Protein AF-A0A7S0ETQ2-F1 (afdb_monomer)

InterPro domains:
  IPR036590 SOS response associated peptidase-like [G3DSA:3.90.1680.10] (33-158)
  IPR036590 SOS response associated peptidase-like [SSF143081] (53-152)

Sequence (162 aa):
MCGRAAINHAAPNIVHACRTSGVTLPPSTPPPSEYATGKTCKHAKDKDGKLGGTTFPVLHSSGGELTVETMEWGMRQLSTHNIWCDDDKWVETKTWRACVGSGRRCAVCVNAFAEGITCRQPSDGLFFLAALYLNGAFVILTTDSTRVPLLAERAASQAEHG

Organism: NCBI:txid33657

pLDDT: mean 83.7, std 15.77, range [34.56, 98.06]

Secondary structure (DSSP, 8-state):
---EEE--S-HHHHHHHHHHTT----TTPPP-----B-SSTT--B-TT--B---EEEEEEEETTEEEEEEEEESBGGGTBSEEE-TTSGGGGSHHHHHHHHTT-EEEEEESEEEESEEE--TT---EEEEEEEETTEEEEEE--GGG-GGGSS----GGGG-

Foldseek 3Di:
DFPFFAAADWQQCVVVLCVVVPDDADPPAHREDTFFHDLDRQLTAGPVSDDDGQWFWKWADDPNGIHTYIAGQDDVVVRARADEPPVVCSCVPPVVVVQVVVRQKIWTKGLWTDDPFIFGDPVSGIDTFIWGDDDRHIHGYDYDPVVDPSNVDDSPPPVVPD

Solvent-accessible surface area (backbone atoms only — not comparable to full-atom values): 9211 Å² total; per-residue (Å²): 116,82,77,37,58,18,26,66,63,50,35,87,47,40,62,60,51,42,42,77,62,72,42,83,58,57,93,80,58,63,59,36,61,85,56,25,32,18,95,40,66,88,60,22,24,29,97,86,65,46,78,57,57,55,38,41,51,28,38,33,72,56,98,88,38,52,44,50,41,56,27,33,66,27,38,76,97,70,77,39,53,62,42,66,54,83,78,56,57,51,61,69,38,68,68,51,36,48,29,59,75,69,62,31,51,32,32,38,52,27,34,32,36,32,56,105,46,59,46,46,52,95,84,62,43,71,45,71,45,52,28,40,46,58,96,66,18,29,31,37,60,37,62,65,68,91,79,41,77,80,62,76,60,60,71,68,60,78,77,82,79,112

Radius of gyration: 15.66 Å; Cα contacts (8 Å, |Δi|>4): 324; chains: 1; bounding box: 38×39×37 Å

Mean predicted aligned error: 6.77 Å

Structure (mmCIF, N/CA/C/O backbone):
data_AF-A0A7S0ETQ2-F1
#
_entry.id   AF-A0A7S0ETQ2-F1
#
loop_
_atom_site.group_PDB
_atom_site.id
_atom_site.type_symbol
_atom_site.label_atom_id
_atom_site.label_alt_id
_atom_site.label_comp_id
_atom_site.label_asym_id
_atom_site.label_entity_id
_atom_site.label_seq_id
_atom_site.pdbx_PDB_ins_code
_atom_site.Cartn_x
_atom_site.Cartn_y
_atom_site.Cartn_z
_atom_site.occupancy
_atom_site.B_iso_or_equiv
_atom_site.auth_seq_id
_atom_site.auth_comp_id
_atom_site.auth_asym_id
_atom_site.auth_atom_id
_atom_site.pdbx_PDB_model_num
ATOM 1 N N . MET A 1 1 ? 3.868 -14.638 1.054 1.00 58.12 1 MET A N 1
ATOM 2 C CA . MET A 1 1 ? 4.378 -13.550 1.918 1.00 58.12 1 MET A CA 1
ATOM 3 C C . MET A 1 1 ? 5.290 -12.542 1.188 1.00 58.12 1 MET A C 1
ATOM 5 O O . MET A 1 1 ? 6.490 -12.735 1.051 1.00 58.12 1 MET A O 1
ATOM 9 N N . CYS A 1 2 ? 4.763 -11.368 0.826 1.00 68.19 2 CYS A N 1
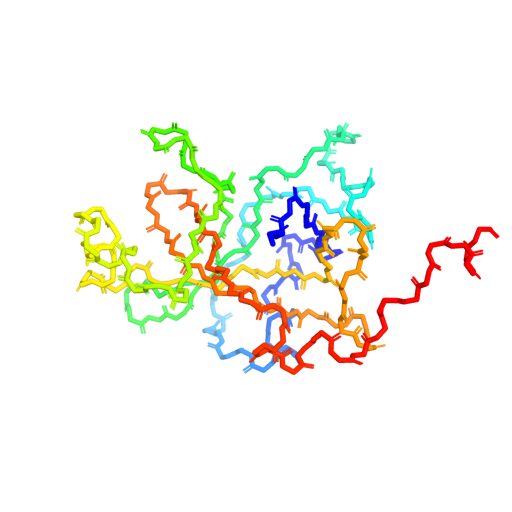ATOM 10 C CA . CYS A 1 2 ? 5.577 -10.242 0.343 1.00 68.19 2 CYS A CA 1
ATOM 11 C C . CYS A 1 2 ? 6.478 -9.681 1.465 1.00 68.19 2 CYS A C 1
ATOM 13 O O . CYS A 1 2 ? 5.963 -9.030 2.370 1.00 68.19 2 CYS A O 1
ATOM 15 N N . GLY A 1 3 ? 7.798 -9.902 1.394 1.00 77.94 3 GLY A N 1
ATOM 16 C CA . GLY A 1 3 ? 8.772 -9.423 2.396 1.00 77.94 3 GLY A CA 1
ATOM 17 C C . GLY A 1 3 ? 9.601 -8.209 1.963 1.00 77.94 3 GLY A C 1
ATOM 18 O O . GLY A 1 3 ? 10.303 -7.611 2.774 1.00 77.94 3 GLY A O 1
ATOM 19 N N . ARG A 1 4 ? 9.542 -7.830 0.680 1.00 84.25 4 ARG A N 1
ATOM 20 C CA . ARG A 1 4 ? 10.128 -6.588 0.152 1.00 84.25 4 ARG A CA 1
ATOM 21 C C . ARG A 1 4 ? 9.220 -6.000 -0.920 1.00 84.25 4 ARG A C 1
ATOM 23 O O . ARG A 1 4 ? 8.620 -6.756 -1.673 1.00 84.25 4 ARG A O 1
ATOM 30 N N . ALA A 1 5 ? 9.199 -4.680 -1.049 1.00 87.56 5 ALA A N 1
ATOM 31 C CA . ALA A 1 5 ? 8.446 -3.967 -2.075 1.00 87.56 5 ALA A CA 1
ATOM 32 C C . ALA A 1 5 ? 9.291 -2.846 -2.693 1.00 87.56 5 ALA A C 1
ATOM 34 O O . ALA A 1 5 ? 10.325 -2.462 -2.144 1.00 87.56 5 ALA A O 1
ATOM 35 N N . ALA A 1 6 ? 8.895 -2.371 -3.871 1.00 88.56 6 ALA A N 1
ATOM 36 C CA . ALA A 1 6 ? 9.526 -1.245 -4.545 1.00 88.56 6 ALA A CA 1
ATOM 37 C C . ALA A 1 6 ? 8.483 -0.356 -5.224 1.00 88.56 6 ALA A C 1
ATOM 39 O O . ALA A 1 6 ? 7.496 -0.839 -5.782 1.00 88.56 6 ALA A O 1
ATOM 40 N N . ILE A 1 7 ? 8.759 0.943 -5.209 1.00 91.50 7 ILE A N 1
ATOM 41 C CA . ILE A 1 7 ? 8.015 1.997 -5.889 1.00 91.50 7 ILE A CA 1
ATOM 42 C C . ILE A 1 7 ? 9.037 2.868 -6.626 1.00 91.50 7 ILE A C 1
ATOM 44 O O . ILE A 1 7 ? 10.054 3.256 -6.051 1.00 91.50 7 ILE A O 1
ATOM 48 N N . ASN A 1 8 ? 8.819 3.140 -7.910 1.00 91.00 8 ASN A N 1
ATOM 49 C CA . ASN A 1 8 ? 9.732 3.943 -8.733 1.00 91.00 8 ASN A CA 1
ATOM 50 C C . ASN A 1 8 ? 9.212 5.369 -8.994 1.00 91.00 8 ASN A C 1
ATOM 52 O O . ASN A 1 8 ? 9.938 6.196 -9.544 1.00 91.00 8 ASN A O 1
ATOM 56 N N . HIS A 1 9 ? 7.981 5.665 -8.576 1.00 93.38 9 HIS A N 1
ATOM 57 C CA . HIS A 1 9 ? 7.396 6.996 -8.636 1.00 93.38 9 HIS A CA 1
ATOM 58 C C . HIS A 1 9 ? 7.782 7.787 -7.389 1.00 93.38 9 HIS A C 1
ATOM 60 O O . HIS A 1 9 ? 7.556 7.335 -6.273 1.00 93.38 9 HIS A O 1
ATOM 66 N N . ALA A 1 10 ? 8.352 8.975 -7.576 1.00 93.19 10 ALA A N 1
ATOM 67 C CA . ALA A 1 10 ? 8.611 9.904 -6.482 1.00 93.19 10 ALA A CA 1
ATOM 68 C C . ALA A 1 10 ? 7.312 10.541 -5.965 1.00 93.19 10 ALA A C 1
ATOM 70 O O . ALA A 1 10 ? 6.328 10.649 -6.703 1.00 93.19 10 ALA A O 1
ATOM 71 N N . ALA A 1 11 ? 7.338 11.033 -4.723 1.00 94.94 11 ALA A N 1
ATOM 72 C CA . ALA A 1 11 ? 6.189 11.662 -4.070 1.00 94.94 11 ALA A CA 1
ATOM 73 C C . ALA A 1 11 ? 5.490 12.756 -4.913 1.00 94.94 11 ALA A C 1
ATOM 75 O O . ALA A 1 11 ? 4.264 12.711 -5.001 1.00 94.94 11 ALA A O 1
ATOM 76 N N . PRO A 1 12 ? 6.192 13.654 -5.638 1.00 96.12 12 PRO A N 1
ATOM 77 C CA . PRO A 1 12 ? 5.529 14.640 -6.501 1.00 96.12 12 PRO A CA 1
ATOM 78 C C . PRO A 1 12 ? 4.729 14.034 -7.668 1.00 96.12 12 PRO A C 1
ATOM 80 O O . PRO A 1 12 ? 3.795 14.655 -8.167 1.00 96.12 12 PRO A O 1
ATOM 83 N N . ASN A 1 13 ? 5.076 12.818 -8.100 1.00 96.12 13 ASN A N 1
ATOM 84 C CA . ASN A 1 13 ? 4.530 12.187 -9.304 1.00 96.12 13 ASN A CA 1
ATOM 85 C C . ASN A 1 13 ? 3.480 11.107 -9.003 1.00 96.12 13 ASN A C 1
ATOM 87 O O . ASN A 1 13 ? 2.791 10.650 -9.917 1.00 96.12 13 ASN A O 1
ATOM 91 N N . ILE A 1 14 ? 3.345 10.677 -7.744 1.00 97.06 14 ILE A N 1
ATOM 92 C CA . ILE A 1 14 ? 2.514 9.516 -7.399 1.00 97.06 14 ILE A CA 1
ATOM 93 C C . ILE A 1 14 ? 1.022 9.757 -7.624 1.00 97.06 14 ILE A C 1
ATOM 95 O O . ILE A 1 14 ? 0.332 8.862 -8.095 1.00 97.06 14 ILE A O 1
ATOM 99 N N . VAL A 1 15 ? 0.522 10.970 -7.371 1.00 97.38 15 VAL A N 1
ATOM 100 C CA . VAL A 1 15 ? -0.893 11.311 -7.603 1.00 97.38 15 VAL A CA 1
ATOM 101 C C . VAL A 1 15 ? -1.240 11.167 -9.086 1.00 97.38 15 VAL A C 1
ATOM 103 O O . VAL A 1 15 ? -2.269 10.589 -9.434 1.00 97.38 15 VAL A O 1
ATOM 106 N N . HIS A 1 16 ? -0.355 11.637 -9.971 1.00 96.56 16 HIS A N 1
ATOM 107 C CA . HIS A 1 16 ? -0.513 11.452 -11.411 1.00 96.56 16 HIS A CA 1
ATOM 108 C C . HIS A 1 16 ? -0.447 9.966 -11.795 1.00 96.56 16 HIS A C 1
ATOM 110 O O . HIS A 1 16 ? -1.318 9.490 -12.518 1.00 96.56 16 HIS A O 1
ATOM 116 N N . ALA A 1 17 ? 0.519 9.215 -11.258 1.00 95.94 17 ALA A N 1
ATOM 117 C CA . ALA A 1 17 ? 0.655 7.782 -11.523 1.00 95.94 17 ALA A CA 1
ATOM 118 C C . ALA A 1 17 ? -0.583 6.972 -11.087 1.00 95.94 17 ALA A C 1
ATOM 120 O O . ALA A 1 17 ? -1.047 6.113 -11.839 1.00 95.94 17 ALA A O 1
ATOM 121 N N . CYS A 1 18 ? -1.167 7.281 -9.924 1.00 96.69 18 CYS A N 1
ATOM 122 C CA . CYS A 1 18 ? -2.417 6.675 -9.459 1.00 96.69 18 CYS A CA 1
ATOM 123 C C . CYS A 1 18 ? -3.565 6.927 -10.448 1.00 96.69 18 CYS A C 1
ATOM 125 O O . CYS A 1 18 ? -4.272 5.987 -10.809 1.00 96.69 18 CYS A O 1
ATOM 127 N N . ARG A 1 19 ? -3.720 8.166 -10.939 1.00 96.12 19 ARG A N 1
ATOM 128 C CA . ARG A 1 19 ? -4.753 8.513 -11.933 1.00 96.12 19 ARG A CA 1
ATOM 129 C C . ARG A 1 19 ? -4.566 7.751 -13.244 1.00 96.12 19 AR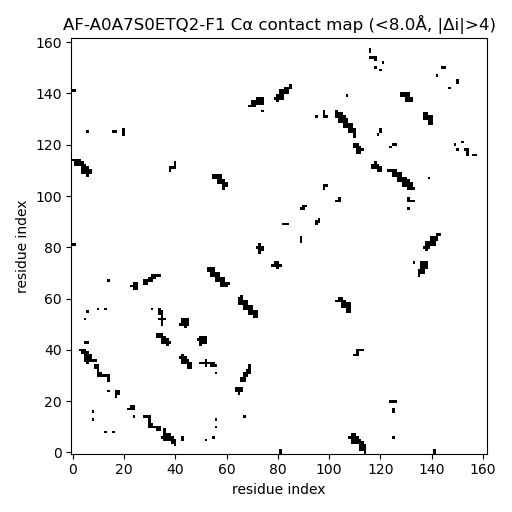G A C 1
ATOM 131 O O . ARG A 1 19 ? -5.521 7.168 -13.747 1.00 96.12 19 ARG A O 1
ATOM 138 N N . THR A 1 20 ? -3.337 7.686 -13.754 1.00 94.31 20 THR A N 1
ATOM 139 C CA . THR A 1 20 ? -2.998 6.917 -14.967 1.00 94.31 20 THR A CA 1
ATOM 140 C C . THR A 1 20 ? -3.242 5.414 -14.792 1.00 94.31 20 THR A C 1
ATOM 142 O O . THR A 1 20 ? -3.537 4.721 -15.759 1.00 94.31 20 THR A O 1
ATOM 145 N N . SER A 1 21 ? -3.195 4.921 -13.554 1.00 91.00 21 SER A N 1
ATOM 146 C CA . SER A 1 21 ? -3.482 3.523 -13.198 1.00 91.00 21 SER A CA 1
ATOM 147 C C . SER A 1 21 ? -4.964 3.264 -12.893 1.00 91.00 21 SER A C 1
ATOM 149 O O . SER A 1 21 ? -5.311 2.208 -12.369 1.00 91.00 21 SER A O 1
ATOM 151 N N . GLY A 1 22 ? -5.845 4.226 -13.199 1.00 93.56 22 GLY A N 1
ATOM 152 C CA . GLY A 1 22 ? -7.298 4.089 -13.082 1.00 93.56 22 GLY A CA 1
ATOM 153 C C . GLY A 1 22 ? -7.902 4.544 -11.750 1.00 93.56 22 GLY A C 1
ATOM 154 O O . GLY A 1 22 ? -9.088 4.318 -11.522 1.00 93.56 22 GLY A O 1
ATOM 155 N N . VAL A 1 23 ? -7.135 5.190 -10.864 1.00 95.81 23 VAL A N 1
ATOM 156 C CA . VAL A 1 23 ? -7.646 5.672 -9.569 1.00 95.81 23 VAL A CA 1
ATOM 157 C C . VAL A 1 23 ? -8.235 7.077 -9.697 1.00 95.81 23 VAL A C 1
ATOM 159 O O . VAL A 1 23 ? -7.554 8.026 -10.089 1.00 95.81 23 VAL A O 1
ATOM 162 N N . THR A 1 24 ? -9.490 7.248 -9.285 1.00 95.25 24 THR A N 1
ATOM 163 C CA . THR A 1 24 ? -10.129 8.568 -9.199 1.00 95.25 24 THR A CA 1
ATOM 164 C C . THR A 1 24 ? -9.710 9.285 -7.913 1.00 95.25 24 THR A C 1
ATOM 166 O O . THR A 1 24 ? -10.246 9.022 -6.841 1.00 95.25 24 THR A O 1
ATOM 169 N N . LEU A 1 25 ? -8.748 10.203 -8.026 1.00 95.12 25 LEU A N 1
ATOM 170 C CA . LEU A 1 25 ? -8.327 11.107 -6.949 1.00 95.12 25 LEU A CA 1
ATOM 171 C C . LEU A 1 25 ? -8.844 12.532 -7.206 1.00 95.12 25 LEU A C 1
ATOM 173 O O . LEU A 1 25 ? -8.719 12.989 -8.352 1.00 95.12 25 LEU A O 1
ATOM 177 N N . PRO A 1 26 ? -9.341 13.254 -6.180 1.00 94.81 26 PRO A N 1
ATOM 178 C CA . PRO A 1 26 ? -9.690 14.670 -6.283 1.00 94.81 26 PRO A CA 1
ATOM 179 C C . PRO A 1 26 ? -8.596 15.496 -6.982 1.00 94.81 26 PRO A C 1
ATOM 181 O O . PRO A 1 26 ? -7.406 15.235 -6.788 1.00 94.81 26 PRO A O 1
ATOM 184 N N . PRO A 1 27 ? -8.937 16.513 -7.795 1.00 91.00 27 PRO A N 1
ATOM 185 C CA . PRO A 1 27 ? -7.938 17.351 -8.466 1.00 91.00 27 PRO A CA 1
ATOM 186 C C . PRO A 1 27 ? -6.945 18.006 -7.498 1.00 91.00 27 PRO A C 1
ATOM 188 O O . PRO A 1 27 ? -5.764 18.118 -7.822 1.00 91.00 27 PRO A O 1
ATOM 191 N N . SER A 1 28 ? -7.424 18.363 -6.304 1.00 92.94 28 SER A N 1
ATOM 192 C CA . SER A 1 28 ? -6.692 19.011 -5.215 1.00 92.94 28 SER A CA 1
ATOM 193 C C . SER A 1 28 ? -5.879 18.061 -4.331 1.00 92.94 28 SER A C 1
ATOM 195 O O . SER A 1 28 ? -5.261 18.539 -3.382 1.00 92.94 28 SER A O 1
ATOM 197 N N . THR A 1 29 ? -5.866 16.746 -4.597 1.00 95.94 29 THR A N 1
ATOM 198 C CA . THR A 1 29 ? -5.099 15.790 -3.783 1.00 95.94 29 THR A CA 1
ATOM 199 C C . THR A 1 29 ? -3.620 16.189 -3.751 1.00 95.94 29 THR A C 1
ATOM 201 O O . THR A 1 29 ? -2.976 16.192 -4.808 1.00 95.94 29 THR A O 1
ATOM 204 N N . PRO A 1 30 ? -3.064 16.520 -2.571 1.00 95.25 30 PRO A N 1
ATOM 205 C CA . PRO A 1 30 ? -1.663 16.885 -2.458 1.00 95.25 30 PRO A CA 1
ATOM 206 C C . PRO A 1 30 ? -0.765 15.654 -2.656 1.00 95.25 30 PRO A C 1
ATOM 208 O O . PRO A 1 30 ? -1.194 14.524 -2.403 1.00 95.25 30 PRO A O 1
ATOM 211 N N . PRO A 1 31 ? 0.494 15.841 -3.088 1.00 96.06 31 PRO A N 1
ATOM 212 C CA . PRO A 1 31 ? 1.477 14.772 -3.009 1.00 96.06 31 PRO A CA 1
ATOM 213 C C . PRO A 1 31 ? 1.734 14.404 -1.535 1.00 96.06 31 PRO A C 1
ATOM 215 O O . PRO A 1 31 ? 1.712 15.286 -0.671 1.00 96.06 31 PRO A O 1
ATOM 218 N N . PRO A 1 32 ? 1.998 13.124 -1.228 1.00 96.88 32 PRO A N 1
ATOM 219 C CA . PRO A 1 32 ? 2.336 12.705 0.126 1.00 96.88 32 PRO A CA 1
ATOM 220 C C . PRO A 1 32 ? 3.767 13.141 0.499 1.00 96.88 32 PRO A C 1
ATOM 222 O O . PRO A 1 32 ? 4.503 13.689 -0.325 1.00 96.88 32 PRO A O 1
ATOM 225 N N . SER A 1 33 ? 4.196 12.877 1.737 1.00 95.50 33 SER A N 1
ATOM 226 C CA . SER A 1 33 ? 5.586 13.118 2.147 1.00 95.50 33 SER A CA 1
ATOM 227 C C . SER A 1 33 ? 6.568 12.189 1.422 1.00 95.50 33 SER A C 1
ATOM 229 O O . SER A 1 33 ? 6.189 11.157 0.873 1.00 95.50 33 SER A O 1
ATOM 231 N N . GLU A 1 34 ? 7.847 12.556 1.398 1.00 93.69 34 GLU A N 1
ATOM 232 C CA . GLU A 1 34 ? 8.880 11.788 0.698 1.00 93.69 34 GLU A CA 1
ATOM 233 C C . GLU A 1 34 ? 9.060 10.370 1.267 1.00 93.69 34 GLU A C 1
ATOM 235 O O . GLU A 1 34 ? 8.953 10.133 2.471 1.00 93.69 34 GLU A O 1
ATOM 240 N N . TYR A 1 35 ? 9.382 9.431 0.380 1.00 91.88 35 TYR A N 1
ATOM 241 C CA . TYR A 1 35 ? 9.685 8.034 0.686 1.00 91.88 35 TYR A CA 1
ATOM 242 C C . TYR A 1 35 ? 10.787 7.522 -0.241 1.00 91.88 35 TYR A C 1
ATOM 244 O O . TYR A 1 35 ? 11.098 8.132 -1.269 1.00 91.88 35 TYR A O 1
ATOM 252 N N . ALA A 1 36 ? 11.387 6.392 0.127 1.00 90.56 36 ALA A N 1
ATOM 253 C CA . ALA A 1 36 ? 12.432 5.780 -0.675 1.00 90.56 36 ALA A CA 1
ATOM 254 C C . ALA A 1 36 ? 11.882 5.227 -1.992 1.00 90.56 36 ALA A C 1
ATOM 256 O O . ALA A 1 36 ? 10.859 4.543 -2.015 1.00 90.56 36 ALA A O 1
ATOM 257 N N . THR A 1 37 ? 12.597 5.478 -3.088 1.00 90.25 37 THR A N 1
ATOM 258 C CA . THR A 1 37 ? 12.207 5.008 -4.424 1.00 90.25 37 THR A CA 1
ATOM 259 C C . THR A 1 37 ? 13.294 4.153 -5.057 1.00 90.25 37 THR A C 1
ATOM 261 O O . THR A 1 37 ? 14.482 4.290 -4.764 1.00 90.25 37 THR A O 1
ATOM 264 N N . GLY A 1 38 ? 12.893 3.236 -5.933 1.00 84.38 38 GLY A N 1
ATOM 265 C CA . GLY A 1 38 ? 13.810 2.404 -6.699 1.00 84.38 38 GLY A CA 1
ATOM 266 C C . GLY A 1 38 ? 13.081 1.473 -7.660 1.00 84.38 38 GLY A C 1
ATOM 267 O O . GLY A 1 38 ? 11.981 1.002 -7.390 1.00 84.38 38 GLY A O 1
ATOM 268 N N . LYS A 1 39 ? 13.728 1.147 -8.785 1.00 77.12 39 LYS A N 1
ATOM 269 C CA . LYS A 1 39 ? 13.192 0.190 -9.775 1.00 77.12 39 LYS A CA 1
ATOM 270 C C . LYS A 1 39 ? 13.154 -1.257 -9.273 1.00 77.12 39 LYS A C 1
ATOM 272 O O . LYS A 1 39 ? 12.549 -2.118 -9.900 1.00 77.12 39 LYS A O 1
ATOM 277 N N . THR A 1 40 ? 13.871 -1.559 -8.192 1.00 77.00 40 THR A N 1
ATOM 278 C CA . THR A 1 40 ? 14.007 -2.919 -7.659 1.00 77.00 40 THR A CA 1
ATOM 279 C C . THR A 1 40 ? 13.961 -2.898 -6.140 1.00 77.00 40 THR A C 1
ATOM 281 O O . THR A 1 40 ? 14.422 -1.943 -5.515 1.00 77.00 40 THR A O 1
ATOM 284 N N . CYS A 1 41 ? 13.516 -4.004 -5.547 1.00 74.81 41 CYS A N 1
ATOM 285 C CA . CYS A 1 41 ? 13.424 -4.175 -4.097 1.00 74.81 41 CYS A CA 1
ATOM 286 C C . CYS A 1 41 ? 14.786 -4.170 -3.366 1.00 74.81 41 CYS A C 1
ATOM 288 O O . CYS A 1 41 ? 14.809 -4.195 -2.142 1.00 74.81 41 CYS A O 1
ATOM 290 N N . LYS A 1 42 ? 15.919 -4.184 -4.091 1.00 70.25 42 LYS A N 1
ATOM 291 C CA . LYS A 1 42 ? 17.288 -4.157 -3.532 1.00 70.25 42 LYS A CA 1
ATOM 292 C C . LYS A 1 42 ? 17.908 -2.753 -3.487 1.00 70.25 42 LYS A C 1
ATOM 294 O O . LYS A 1 42 ? 18.881 -2.553 -2.774 1.00 70.25 42 LYS A O 1
ATOM 299 N N . HIS A 1 43 ? 17.372 -1.803 -4.255 1.00 67.19 43 HIS A N 1
ATOM 300 C CA . HIS A 1 43 ? 18.016 -0.508 -4.510 1.00 67.19 43 HIS A CA 1
ATOM 301 C C . HIS A 1 43 ? 17.120 0.689 -4.181 1.00 67.19 43 HIS A C 1
ATOM 303 O O . HIS A 1 43 ? 17.371 1.782 -4.683 1.00 67.19 43 HIS A O 1
ATOM 309 N N . ALA A 1 44 ? 16.063 0.495 -3.387 1.00 69.69 44 ALA A N 1
ATOM 310 C CA . ALA A 1 44 ? 15.241 1.609 -2.935 1.00 69.69 44 ALA A CA 1
ATOM 311 C C . ALA A 1 44 ? 16.075 2.522 -2.026 1.00 69.69 44 ALA A C 1
ATOM 313 O O . ALA A 1 44 ? 16.600 2.064 -1.006 1.00 69.69 44 ALA A O 1
ATOM 314 N N . LYS A 1 45 ? 16.217 3.786 -2.426 1.00 71.50 45 LYS A N 1
ATOM 315 C CA . LYS A 1 45 ? 16.975 4.801 -1.693 1.00 71.50 45 LYS A CA 1
ATOM 316 C C . LYS A 1 45 ? 16.064 5.946 -1.290 1.00 71.50 45 LYS A C 1
ATOM 318 O O . LYS A 1 45 ? 15.218 6.363 -2.084 1.00 71.50 45 LYS A O 1
ATOM 323 N N . ASP A 1 46 ? 16.238 6.431 -0.070 1.00 71.31 46 ASP A N 1
ATOM 324 C CA . ASP A 1 46 ? 15.640 7.689 0.367 1.00 71.31 46 ASP A CA 1
ATOM 325 C C . ASP A 1 46 ? 16.359 8.899 -0.259 1.00 71.31 46 ASP A C 1
ATOM 327 O O . ASP A 1 46 ? 17.293 8.762 -1.057 1.00 71.31 46 ASP A O 1
ATOM 331 N N . LYS A 1 47 ? 15.905 10.103 0.097 1.00 69.00 47 LYS A N 1
ATOM 332 C CA . LYS A 1 47 ? 16.470 11.368 -0.391 1.00 69.00 47 LYS A CA 1
ATOM 333 C C . 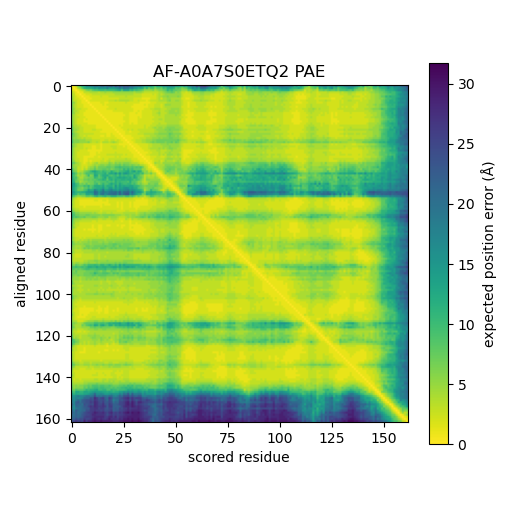LYS A 1 47 ? 17.934 11.595 -0.002 1.00 69.00 47 LYS A C 1
ATOM 335 O O . LYS A 1 47 ? 18.639 12.303 -0.712 1.00 69.00 47 LYS A O 1
ATOM 340 N N . ASP A 1 48 ? 18.386 10.971 1.085 1.00 73.06 48 ASP A N 1
ATOM 341 C CA . ASP A 1 48 ? 19.766 11.042 1.569 1.00 73.06 48 ASP A CA 1
ATOM 342 C C . ASP A 1 48 ? 20.639 9.945 0.924 1.00 73.06 48 ASP A C 1
ATOM 344 O O . ASP A 1 48 ? 21.814 9.783 1.261 1.00 73.06 48 ASP A O 1
ATOM 348 N N . GLY A 1 49 ? 20.071 9.161 -0.000 1.00 66.50 49 GLY A N 1
ATOM 349 C CA . GLY A 1 49 ? 20.743 8.061 -0.680 1.00 66.50 49 GLY A CA 1
ATOM 350 C C . GLY A 1 49 ? 20.905 6.805 0.177 1.00 66.50 49 GLY A C 1
ATOM 351 O O . GLY A 1 49 ? 21.591 5.870 -0.260 1.00 66.50 49 GLY A O 1
ATOM 352 N N . LYS A 1 50 ? 20.291 6.750 1.367 1.00 67.12 50 LYS A N 1
ATOM 353 C CA . LYS A 1 50 ? 20.353 5.587 2.256 1.00 67.12 50 LYS A CA 1
ATOM 354 C C . LYS A 1 50 ? 19.423 4.498 1.744 1.00 67.12 50 LYS A C 1
ATOM 356 O O . LYS A 1 50 ? 18.303 4.752 1.309 1.00 67.12 50 LYS A O 1
ATOM 361 N N . LEU A 1 51 ? 19.912 3.262 1.791 1.00 61.75 51 LEU A N 1
ATOM 362 C CA . LEU A 1 51 ? 19.115 2.085 1.471 1.00 61.75 51 LEU A CA 1
ATOM 363 C C . LEU A 1 51 ? 18.079 1.865 2.574 1.00 61.75 51 LEU A C 1
ATOM 365 O O . LEU A 1 51 ? 18.440 1.754 3.744 1.00 61.75 51 LEU A O 1
ATOM 369 N N . GLY A 1 52 ? 16.810 1.758 2.189 1.00 57.84 52 GLY A N 1
ATOM 370 C CA . GLY A 1 52 ? 15.726 1.480 3.127 1.00 57.84 52 GLY A CA 1
ATOM 371 C C . GLY A 1 52 ? 14.449 2.217 2.756 1.00 57.84 52 GLY A C 1
ATOM 372 O O . GLY A 1 52 ? 14.379 3.434 2.839 1.00 57.84 52 GLY A O 1
ATOM 373 N N . GLY A 1 53 ? 13.424 1.466 2.362 1.00 62.94 53 GLY A N 1
ATOM 374 C CA . GLY A 1 53 ? 12.060 1.968 2.248 1.00 62.94 53 GLY A CA 1
ATOM 375 C C . GLY A 1 53 ? 11.186 1.220 3.235 1.00 62.94 53 GLY A C 1
ATOM 376 O O . GLY A 1 53 ? 10.715 0.130 2.924 1.00 62.94 53 GLY A O 1
ATOM 377 N N . THR A 1 54 ? 11.015 1.769 4.436 1.00 79.94 54 THR A N 1
ATOM 378 C CA . THR A 1 54 ? 9.983 1.300 5.371 1.00 79.94 54 THR A CA 1
ATOM 379 C C . THR A 1 54 ? 8.694 2.082 5.202 1.00 79.94 54 THR A C 1
ATOM 381 O O . THR A 1 54 ? 7.718 1.748 5.849 1.00 79.94 54 THR A O 1
ATOM 384 N N . THR A 1 55 ? 8.662 3.112 4.357 1.00 92.19 55 THR A N 1
ATOM 385 C CA . THR A 1 55 ? 7.464 3.902 4.095 1.00 92.19 55 THR A CA 1
ATOM 386 C C . THR A 1 55 ? 7.068 3.829 2.631 1.00 92.19 55 THR A C 1
ATOM 388 O O . THR A 1 55 ? 7.921 3.738 1.747 1.00 92.19 55 THR A O 1
ATOM 391 N N . PHE A 1 56 ? 5.762 3.847 2.384 1.00 95.19 56 PHE A N 1
ATOM 392 C CA . PHE A 1 56 ? 5.190 3.728 1.048 1.00 95.19 56 PHE A CA 1
ATOM 393 C C . PHE A 1 56 ? 4.035 4.711 0.864 1.00 95.19 56 PHE A C 1
ATOM 395 O O . PHE A 1 56 ? 3.352 5.028 1.840 1.00 95.19 56 PHE A O 1
ATOM 402 N N . PRO A 1 57 ? 3.781 5.158 -0.377 1.00 97.25 57 PRO A N 1
ATOM 403 C CA . PRO A 1 57 ? 2.535 5.823 -0.723 1.00 97.25 57 PRO A CA 1
ATOM 404 C C . PRO A 1 57 ? 1.360 4.849 -0.589 1.00 97.25 57 PRO A C 1
ATOM 406 O O . PRO A 1 57 ? 1.362 3.755 -1.161 1.00 97.25 57 PRO A O 1
ATOM 409 N N . VAL A 1 58 ? 0.342 5.263 0.154 1.00 98.06 58 VAL A N 1
ATOM 410 C CA . VAL A 1 58 ? -0.836 4.466 0.483 1.00 98.06 58 VAL A CA 1
ATOM 411 C C . VAL A 1 58 ? -2.093 5.248 0.133 1.00 98.06 58 VAL A C 1
ATOM 413 O O . VAL A 1 58 ? -2.310 6.358 0.615 1.00 98.06 58 VAL A O 1
ATOM 416 N N . LEU A 1 59 ? -2.941 4.642 -0.694 1.00 97.81 59 LEU A N 1
ATOM 417 C CA . LEU A 1 59 ? -4.285 5.118 -0.989 1.00 97.81 59 LEU A CA 1
ATOM 418 C C . LEU A 1 59 ? -5.232 4.741 0.144 1.00 97.81 59 LEU A C 1
ATOM 420 O O . LEU A 1 59 ? -5.345 3.565 0.492 1.00 97.81 59 LEU A O 1
ATOM 424 N N . HIS A 1 60 ? -5.966 5.708 0.677 1.00 96.81 60 HIS A N 1
ATOM 425 C CA . HIS A 1 60 ? -7.034 5.444 1.639 1.00 96.81 60 HIS A CA 1
ATOM 426 C C . HIS A 1 60 ? -8.146 6.483 1.522 1.00 96.81 60 HIS A C 1
ATOM 428 O O . HIS A 1 60 ? -7.997 7.513 0.866 1.00 96.81 60 HIS A O 1
ATOM 434 N N . SER A 1 61 ? -9.277 6.195 2.163 1.00 94.06 61 SER A N 1
ATOM 435 C CA . SER A 1 61 ? -10.362 7.160 2.285 1.00 94.06 61 SER A CA 1
ATOM 436 C C . SER A 1 61 ? -10.119 8.087 3.478 1.00 94.06 61 SER A C 1
ATOM 438 O O . SER A 1 61 ? -9.791 7.622 4.574 1.00 94.06 61 SER A O 1
ATOM 440 N N . SER A 1 62 ? -10.277 9.391 3.270 1.00 89.62 62 SER A N 1
ATOM 441 C CA . SER A 1 62 ? -10.240 10.425 4.304 1.00 89.62 62 SER A CA 1
ATOM 442 C C . SER A 1 62 ? -11.331 11.448 4.006 1.00 89.62 62 SER A C 1
ATOM 444 O O . SER A 1 62 ? -11.428 11.943 2.889 1.00 89.62 62 SER A O 1
ATOM 446 N N . GLY A 1 63 ? -12.217 11.711 4.970 1.00 86.06 63 GLY A N 1
ATOM 447 C CA . GLY A 1 63 ? -13.337 12.639 4.763 1.00 86.06 63 GLY A CA 1
ATOM 448 C C . GLY A 1 63 ? -14.325 12.227 3.658 1.00 86.06 63 GLY A C 1
ATOM 449 O O . GLY A 1 63 ? -15.034 13.078 3.140 1.00 86.06 63 GLY A O 1
ATOM 450 N N . GLY A 1 64 ? -14.376 10.941 3.287 1.00 88.00 64 GLY A N 1
ATOM 451 C CA . GLY A 1 64 ? -15.232 10.433 2.205 1.00 88.00 64 GLY A CA 1
ATOM 452 C C . GLY A 1 64 ? -14.600 10.488 0.810 1.00 88.00 64 GLY A C 1
ATOM 453 O O . GLY A 1 64 ? -15.162 9.926 -0.126 1.00 88.00 64 GLY A O 1
ATOM 454 N N . GLU A 1 65 ? -13.413 11.075 0.674 1.00 92.88 65 GLU A N 1
ATOM 455 C CA . GLU A 1 65 ? -12.662 11.130 -0.581 1.00 92.88 65 GLU A CA 1
ATOM 456 C C . GLU A 1 65 ? -11.428 10.226 -0.520 1.00 92.88 65 GLU A C 1
ATOM 458 O O . GLU A 1 65 ? -10.939 9.885 0.559 1.00 92.88 65 GLU A O 1
ATOM 463 N N . LEU A 1 66 ? -10.924 9.798 -1.679 1.00 95.75 66 LEU A N 1
ATOM 464 C CA . LEU A 1 66 ? -9.642 9.101 -1.753 1.00 95.75 66 LEU A CA 1
ATOM 465 C C . LEU A 1 66 ? -8.490 10.105 -1.677 1.00 95.75 66 LEU A C 1
ATOM 467 O O . LEU A 1 66 ? -8.502 11.138 -2.343 1.00 95.75 66 LEU A O 1
ATOM 471 N N . THR A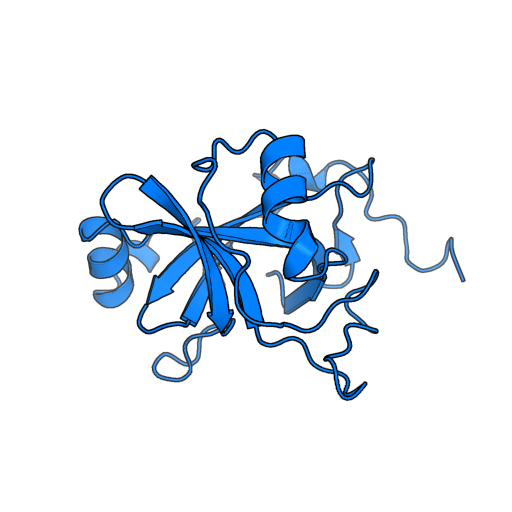 1 67 ? -7.464 9.761 -0.911 1.00 96.56 67 THR A N 1
ATOM 472 C CA . THR A 1 67 ? -6.210 10.511 -0.816 1.00 96.56 67 THR A CA 1
ATOM 473 C C . THR A 1 67 ? -5.018 9.555 -0.849 1.00 96.56 67 THR A C 1
ATOM 475 O O . THR A 1 67 ? -5.192 8.335 -0.788 1.00 96.56 67 THR A O 1
ATOM 478 N N . VAL A 1 68 ? -3.810 10.106 -0.969 1.00 97.44 68 VAL A N 1
ATOM 479 C CA . VAL A 1 68 ? -2.546 9.369 -0.879 1.00 97.44 68 VAL A CA 1
ATOM 480 C C . VAL A 1 68 ? -1.743 9.927 0.291 1.00 97.44 68 VAL A C 1
ATOM 482 O O . VAL A 1 68 ? -1.453 11.120 0.321 1.00 97.44 68 VAL A O 1
ATOM 485 N N . GLU A 1 69 ? -1.330 9.064 1.212 1.00 97.25 69 GLU A N 1
ATOM 486 C CA . GLU A 1 69 ? -0.454 9.416 2.333 1.00 97.25 69 GLU A CA 1
ATOM 487 C C . GLU A 1 69 ? 0.742 8.467 2.400 1.00 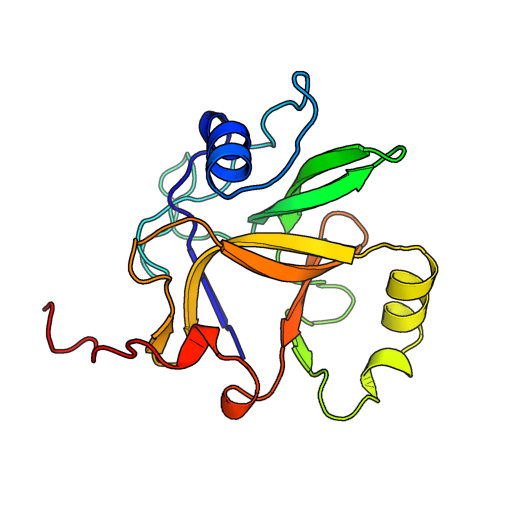97.25 69 GLU A C 1
ATOM 489 O O . GLU A 1 69 ? 0.666 7.314 1.980 1.00 97.25 69 GLU A O 1
ATOM 494 N N . THR A 1 70 ? 1.863 8.943 2.933 1.00 97.06 70 THR A N 1
ATOM 495 C CA . THR A 1 70 ? 3.031 8.093 3.179 1.00 97.06 70 THR A CA 1
ATOM 496 C C . THR A 1 70 ? 2.885 7.436 4.540 1.00 97.06 70 THR A C 1
ATOM 498 O O . THR A 1 70 ? 2.793 8.128 5.552 1.00 97.06 70 THR A O 1
ATOM 501 N N . MET A 1 71 ? 2.884 6.106 4.567 1.00 96.81 71 MET A N 1
ATOM 502 C CA . MET A 1 71 ? 2.692 5.319 5.788 1.00 96.81 71 MET A CA 1
ATOM 503 C C . MET A 1 71 ? 3.823 4.313 5.988 1.00 96.81 71 MET A C 1
ATOM 505 O O . MET A 1 71 ? 4.422 3.851 5.016 1.00 96.81 71 MET A O 1
ATOM 509 N N . GLU A 1 72 ? 4.098 3.956 7.243 1.00 95.00 72 GLU A N 1
ATOM 510 C CA . GLU A 1 72 ? 5.089 2.937 7.607 1.00 95.00 72 GLU A CA 1
ATOM 511 C C . GLU A 1 72 ? 4.563 1.523 7.322 1.00 95.00 72 GLU A C 1
ATOM 513 O O . GLU A 1 72 ? 3.444 1.165 7.683 1.00 95.00 72 GLU A O 1
ATOM 518 N N . TRP A 1 73 ? 5.373 0.692 6.679 1.00 93.25 73 TRP A N 1
ATOM 519 C CA . TRP A 1 73 ? 5.102 -0.718 6.493 1.00 93.25 73 TRP A CA 1
ATOM 520 C C . TRP A 1 73 ? 5.448 -1.478 7.769 1.00 93.25 73 TRP A C 1
ATOM 522 O O . TRP A 1 73 ? 6.611 -1.587 8.156 1.00 93.25 73 TRP A O 1
ATOM 532 N N . GLY A 1 74 ? 4.422 -2.064 8.371 1.00 91.94 74 GLY A N 1
ATOM 533 C CA . GLY A 1 74 ? 4.528 -2.865 9.574 1.00 91.94 74 GLY A CA 1
ATOM 534 C C . GLY A 1 74 ? 4.064 -2.108 10.807 1.00 91.94 74 GLY A C 1
ATOM 535 O O . GLY A 1 74 ? 4.340 -0.929 11.007 1.00 91.94 74 GLY A O 1
ATOM 536 N N . MET A 1 75 ? 3.345 -2.816 11.670 1.00 89.50 75 MET A N 1
ATOM 537 C CA . MET A 1 75 ? 2.876 -2.298 12.948 1.00 89.50 75 MET A CA 1
ATOM 538 C C . MET A 1 75 ? 3.772 -2.840 14.052 1.00 89.50 75 MET A C 1
ATOM 540 O O . MET A 1 75 ? 3.594 -3.973 14.503 1.00 89.50 75 MET A O 1
ATOM 544 N N . ARG A 1 76 ? 4.727 -2.019 14.504 1.00 85.38 76 ARG A N 1
ATOM 545 C CA . ARG A 1 76 ? 5.713 -2.402 15.532 1.00 85.38 76 ARG A CA 1
ATOM 546 C C . ARG A 1 76 ? 5.051 -2.890 16.818 1.00 85.38 76 ARG A C 1
ATOM 548 O O . ARG A 1 76 ? 5.467 -3.904 17.361 1.00 85.38 76 ARG A O 1
ATOM 555 N N . GLN A 1 77 ? 3.973 -2.236 17.256 1.00 84.88 77 GLN A N 1
ATOM 556 C CA . GLN A 1 77 ? 3.223 -2.634 18.454 1.00 84.88 77 GLN A CA 1
ATOM 557 C C . GLN A 1 77 ? 2.530 -4.006 18.342 1.00 84.88 77 GLN A C 1
ATOM 559 O O . GLN A 1 77 ? 2.087 -4.546 19.350 1.00 84.88 77 GLN A O 1
ATOM 564 N N . LEU A 1 78 ? 2.423 -4.565 17.133 1.00 85.81 78 LEU A N 1
ATOM 565 C CA . LEU A 1 78 ? 1.837 -5.882 16.863 1.00 85.81 78 LEU A CA 1
ATOM 566 C C . LEU A 1 78 ? 2.861 -6.864 16.277 1.00 85.81 78 LEU A C 1
ATOM 568 O O . LEU A 1 78 ? 2.486 -7.979 15.925 1.00 85.81 78 LEU A O 1
ATOM 572 N N . SER A 1 79 ? 4.124 -6.444 16.131 1.00 88.88 79 SER A N 1
ATOM 573 C CA . SER A 1 79 ? 5.206 -7.219 15.515 1.00 88.88 79 SER A CA 1
ATOM 574 C C . SER A 1 79 ? 4.815 -7.869 14.180 1.00 88.88 79 SER A C 1
ATOM 576 O O . SER A 1 79 ? 5.161 -9.020 13.921 1.00 88.88 79 SER A O 1
ATOM 578 N N . THR A 1 80 ? 4.072 -7.152 13.328 1.00 89.75 80 THR A N 1
ATOM 579 C CA . THR A 1 80 ? 3.526 -7.720 12.085 1.00 89.75 80 THR A CA 1
ATOM 580 C C . THR A 1 80 ? 3.616 -6.779 10.887 1.00 89.75 80 THR A C 1
ATOM 582 O O . THR A 1 80 ? 3.422 -5.572 11.016 1.00 89.75 80 THR A O 1
ATOM 585 N N . HIS A 1 81 ? 3.890 -7.358 9.714 1.00 89.88 81 HIS A N 1
ATOM 586 C CA . HIS A 1 81 ? 3.983 -6.681 8.412 1.00 89.88 81 HIS A CA 1
ATOM 587 C C . HIS A 1 81 ? 2.917 -7.166 7.418 1.00 89.88 81 HIS A C 1
ATOM 589 O O . HIS A 1 81 ? 2.619 -6.483 6.432 1.00 89.88 81 HIS A O 1
ATOM 595 N N . ASN A 1 82 ? 2.330 -8.337 7.682 1.00 91.25 82 ASN A N 1
ATOM 596 C CA . ASN A 1 82 ? 1.400 -9.022 6.799 1.00 91.25 82 ASN A CA 1
ATOM 597 C C . ASN A 1 82 ? 0.313 -9.732 7.616 1.00 91.25 82 ASN A C 1
ATOM 599 O O . ASN A 1 82 ? 0.555 -10.184 8.735 1.00 91.25 82 ASN A O 1
ATOM 603 N N . ILE A 1 83 ? -0.868 -9.877 7.024 1.00 91.94 83 ILE A N 1
ATOM 604 C CA . ILE A 1 83 ? -1.977 -10.672 7.554 1.00 91.94 83 ILE A CA 1
ATOM 605 C C . ILE A 1 83 ? -2.274 -11.784 6.549 1.00 91.94 83 ILE A C 1
ATOM 607 O O . ILE A 1 83 ? -2.427 -11.509 5.361 1.00 91.94 83 ILE A O 1
ATOM 611 N N . TRP A 1 84 ? -2.342 -13.031 7.008 1.00 90.69 84 TRP A N 1
ATOM 612 C CA . TRP A 1 84 ? -2.789 -14.158 6.192 1.00 90.69 84 TRP A CA 1
ATOM 613 C C . TRP A 1 84 ? -4.315 -14.237 6.202 1.00 90.69 84 TRP A C 1
ATOM 615 O O . TRP A 1 84 ? -4.913 -14.236 7.276 1.00 90.69 84 TRP A O 1
ATOM 625 N N . CYS A 1 85 ? -4.936 -14.268 5.023 1.00 89.44 85 CYS A N 1
ATOM 626 C CA . CYS A 1 85 ? -6.383 -14.121 4.896 1.00 89.44 85 CYS A CA 1
ATOM 627 C C . CYS A 1 85 ? -7.155 -15.424 4.658 1.00 89.44 85 CYS A C 1
ATOM 629 O O . CYS A 1 85 ? -8.358 -15.425 4.881 1.00 89.44 85 CYS A O 1
ATOM 631 N N . ASP A 1 86 ? -6.515 -16.515 4.228 1.00 86.31 86 ASP A N 1
ATOM 632 C CA . ASP A 1 86 ? -7.250 -17.685 3.709 1.00 86.31 86 ASP A CA 1
ATOM 633 C C . ASP A 1 86 ? -7.923 -18.570 4.756 1.00 86.31 86 ASP A C 1
ATOM 635 O O . ASP A 1 86 ? -8.757 -19.397 4.393 1.00 86.31 86 ASP A O 1
ATOM 639 N N . ASP A 1 87 ? -7.547 -18.448 6.027 1.00 85.12 87 ASP A N 1
ATOM 640 C CA . ASP A 1 87 ? -8.144 -19.235 7.106 1.00 85.12 87 ASP A CA 1
ATOM 641 C C . ASP A 1 87 ? -9.234 -18.478 7.878 1.00 85.12 87 ASP A C 1
ATOM 643 O O . ASP A 1 87 ? -9.744 -19.012 8.860 1.00 85.12 87 ASP A O 1
ATOM 647 N N . ASP A 1 88 ? -9.560 -17.245 7.468 1.00 81.25 88 ASP A N 1
ATOM 648 C CA . ASP A 1 88 ? -10.499 -16.311 8.110 1.00 81.25 88 ASP A CA 1
ATOM 649 C C . ASP A 1 88 ? -10.240 -16.011 9.604 1.00 81.25 88 ASP A C 1
ATOM 651 O O . ASP A 1 88 ? -10.848 -15.106 10.177 1.00 81.25 88 ASP A O 1
ATOM 655 N N . LYS A 1 89 ? -9.260 -16.647 10.253 1.00 86.75 89 LYS A N 1
ATOM 656 C CA . LYS A 1 89 ? -8.935 -16.422 11.674 1.00 86.75 89 LYS A CA 1
ATOM 657 C C . LYS A 1 89 ? -8.434 -15.010 11.932 1.00 86.75 89 LYS A C 1
ATOM 659 O O . LYS A 1 89 ? -8.530 -14.482 13.042 1.00 86.75 89 LYS A O 1
ATOM 664 N N . TRP A 1 90 ? -7.910 -14.345 10.909 1.00 87.25 90 TRP A N 1
ATOM 665 C CA . TRP A 1 90 ? -7.442 -12.975 11.040 1.00 87.25 90 TRP A CA 1
ATOM 666 C C . TRP A 1 90 ? -8.566 -11.995 11.417 1.00 87.25 90 TRP A C 1
ATOM 668 O O . TRP A 1 90 ? -8.313 -11.080 12.20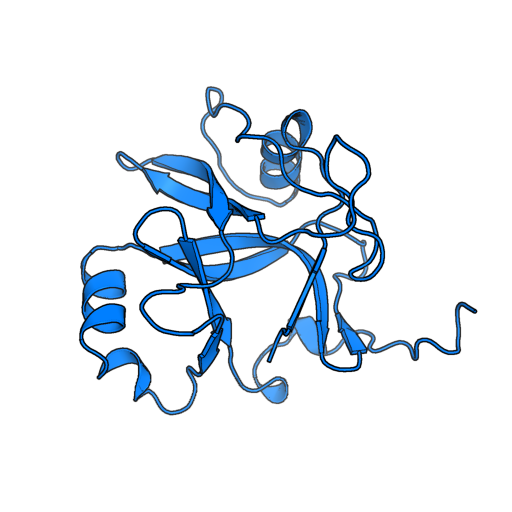3 1.00 87.25 90 TRP A O 1
ATOM 678 N N . VAL A 1 91 ? -9.813 -12.197 10.963 1.00 87.62 91 VAL A N 1
ATOM 679 C CA . VAL A 1 91 ? -10.950 -11.345 11.377 1.00 87.62 91 VAL A CA 1
ATOM 680 C C . VAL A 1 91 ? -11.429 -11.638 12.804 1.00 87.62 91 VAL A C 1
ATOM 682 O O . VAL A 1 91 ? -12.196 -10.863 13.391 1.00 87.62 91 VAL A O 1
ATOM 685 N N . GLU A 1 92 ? -10.949 -12.722 13.414 1.00 88.50 92 GLU A N 1
ATOM 686 C CA . GLU A 1 92 ? -11.169 -13.003 14.832 1.00 88.50 92 GLU A CA 1
ATOM 687 C C . GLU A 1 92 ? -10.296 -12.124 15.735 1.00 88.50 92 GLU A C 1
ATOM 689 O O . GLU A 1 92 ? -10.681 -11.796 16.861 1.00 88.50 92 GLU A O 1
ATOM 694 N N . THR A 1 93 ? -9.158 -11.656 15.216 1.00 89.62 93 THR A N 1
ATOM 695 C CA . THR A 1 93 ? -8.264 -10.746 15.935 1.00 89.62 93 THR A CA 1
ATOM 696 C C . THR A 1 93 ? -8.943 -9.388 16.128 1.00 89.62 93 THR A C 1
ATOM 698 O O . THR A 1 93 ? -9.242 -8.679 15.163 1.00 89.62 93 THR A O 1
ATOM 701 N N . LYS A 1 94 ? -9.143 -8.987 17.394 1.00 90.88 94 LYS A N 1
ATOM 702 C CA . LYS A 1 94 ? -9.849 -7.749 17.790 1.00 90.88 94 LYS A CA 1
ATOM 703 C C . LYS A 1 94 ? -9.376 -6.515 17.015 1.00 90.88 94 LYS A C 1
ATOM 705 O O . LYS A 1 94 ? -10.201 -5.715 16.580 1.00 90.88 94 LYS A O 1
ATOM 710 N N . THR A 1 95 ? -8.066 -6.372 16.828 1.00 91.50 95 THR A N 1
ATOM 711 C CA . THR A 1 95 ? -7.460 -5.248 16.103 1.00 91.50 95 THR A CA 1
ATOM 712 C C . THR A 1 95 ? -7.910 -5.188 14.646 1.00 91.50 95 THR A C 1
ATOM 714 O O . THR A 1 95 ? -8.334 -4.132 14.179 1.00 91.50 95 THR A O 1
ATOM 717 N N . TRP A 1 96 ? -7.848 -6.310 13.927 1.00 92.25 96 TRP A N 1
ATOM 718 C CA . TRP A 1 96 ? -8.177 -6.363 12.502 1.00 92.25 96 TRP A CA 1
ATOM 719 C C . TRP A 1 96 ? -9.668 -6.223 12.270 1.00 92.25 96 TRP A C 1
ATOM 721 O O . TRP A 1 96 ? -10.078 -5.436 11.419 1.00 92.25 96 TRP A O 1
ATOM 731 N N . ARG A 1 97 ? -10.478 -6.863 13.118 1.00 93.00 97 ARG A N 1
ATOM 732 C CA . ARG A 1 97 ? -11.926 -6.659 13.135 1.00 93.00 97 ARG A CA 1
ATOM 733 C C . ARG A 1 97 ? -12.291 -5.187 13.310 1.00 93.00 97 ARG A C 1
ATOM 735 O O . ARG A 1 97 ? -13.126 -4.675 12.572 1.00 93.00 97 ARG A O 1
ATOM 742 N N . ALA A 1 98 ? -11.653 -4.498 14.258 1.00 91.56 98 ALA A N 1
ATOM 743 C CA . ALA A 1 98 ? -11.881 -3.074 14.479 1.00 91.56 98 ALA A CA 1
ATOM 744 C C . ALA A 1 98 ? -11.437 -2.230 13.274 1.00 91.56 98 ALA A C 1
ATOM 746 O O . ALA A 1 98 ? -12.159 -1.325 12.869 1.00 91.56 98 ALA A O 1
ATOM 747 N N . CYS A 1 99 ? -10.294 -2.543 12.655 1.00 92.19 99 CYS A N 1
ATOM 748 C CA . CYS A 1 99 ? -9.843 -1.844 11.450 1.00 92.19 99 CYS A CA 1
ATOM 749 C C . CYS A 1 99 ? -10.843 -1.997 10.297 1.00 92.19 99 CYS A C 1
ATOM 751 O O . CYS A 1 99 ? -11.221 -0.996 9.690 1.00 92.19 99 CYS A O 1
ATOM 753 N N . VAL A 1 100 ? -11.327 -3.217 10.041 1.00 91.81 100 VAL A N 1
ATOM 754 C CA . VAL A 1 100 ? -12.348 -3.484 9.015 1.00 91.81 100 VAL A CA 1
ATOM 755 C C . VAL A 1 100 ? -13.653 -2.753 9.341 1.00 91.81 100 VAL A C 1
ATOM 757 O O . VAL A 1 100 ? -14.172 -2.033 8.490 1.00 91.81 100 VAL A O 1
ATOM 760 N N . GLY A 1 101 ? -14.147 -2.875 10.577 1.00 91.50 101 GLY A N 1
ATOM 761 C CA . GLY A 1 101 ? -15.396 -2.244 11.016 1.00 91.50 101 GLY A CA 1
ATOM 762 C C . GLY A 1 101 ? -15.362 -0.714 10.982 1.00 91.50 101 GLY A C 1
ATOM 763 O O . GLY A 1 101 ? -16.378 -0.085 10.709 1.00 91.50 101 GLY A O 1
ATOM 764 N N . SER A 1 102 ? -14.194 -0.104 11.198 1.00 92.31 102 SER A N 1
ATOM 765 C CA . SER A 1 102 ? -13.989 1.347 11.083 1.00 92.31 102 SER A CA 1
ATOM 766 C C . SER A 1 102 ? -13.587 1.803 9.677 1.00 92.31 102 SER A C 1
ATOM 768 O O . SER A 1 102 ? -13.203 2.955 9.499 1.00 92.31 102 SER A O 1
ATOM 770 N N . GLY A 1 103 ? -13.620 0.915 8.679 1.00 92.12 103 GLY A N 1
ATOM 771 C CA . GLY A 1 103 ? -13.306 1.265 7.296 1.00 92.12 103 GLY A CA 1
ATOM 772 C C . GLY A 1 103 ? -11.832 1.587 7.035 1.00 92.12 103 GLY A C 1
ATOM 773 O O . GLY A 1 103 ? -11.534 2.170 5.996 1.00 92.12 103 GLY A O 1
ATOM 774 N N . ARG A 1 104 ? -10.906 1.178 7.914 1.00 95.00 104 ARG A N 1
ATOM 775 C CA . ARG A 1 104 ? -9.454 1.418 7.802 1.00 95.00 104 ARG A CA 1
ATOM 776 C C . ARG A 1 104 ? -8.772 0.498 6.784 1.00 95.00 104 ARG A C 1
ATOM 778 O O . ARG A 1 104 ? -7.793 -0.189 7.078 1.00 95.00 104 ARG A O 1
ATOM 785 N N . ARG A 1 105 ? -9.340 0.460 5.585 1.00 95.75 105 ARG A N 1
ATOM 786 C CA . ARG A 1 105 ? -8.838 -0.264 4.419 1.00 95.75 105 ARG A CA 1
ATOM 787 C C . ARG A 1 105 ? -8.019 0.696 3.576 1.00 95.75 105 ARG A C 1
ATOM 789 O O . ARG A 1 105 ? -8.406 1.852 3.406 1.00 95.75 105 ARG A O 1
ATOM 796 N N . CYS A 1 106 ? -6.912 0.210 3.046 1.00 97.25 106 CYS A N 1
ATOM 797 C CA . CYS A 1 106 ? -6.053 0.990 2.177 1.00 97.25 106 CYS A CA 1
ATOM 798 C C . CYS A 1 106 ? -5.445 0.124 1.073 1.00 97.25 106 CYS A C 1
ATOM 800 O O . CYS A 1 106 ? -5.552 -1.106 1.086 1.00 97.25 106 CYS A O 1
ATOM 802 N N . ALA A 1 107 ? -4.830 0.786 0.100 1.00 97.25 107 ALA A N 1
ATOM 803 C CA . ALA A 1 107 ? -4.131 0.150 -1.002 1.00 97.25 107 ALA A CA 1
ATOM 804 C C . ALA A 1 107 ? -2.705 0.705 -1.078 1.00 97.25 107 ALA A C 1
ATOM 806 O O . ALA A 1 107 ? -2.509 1.913 -1.201 1.00 97.25 107 ALA A O 1
ATOM 807 N N . VAL A 1 108 ? -1.706 -0.166 -0.979 1.00 96.44 108 VAL A N 1
ATOM 808 C CA . VAL A 1 108 ? -0.292 0.224 -1.016 1.00 96.44 108 VAL A CA 1
ATOM 809 C C . VAL A 1 108 ? 0.150 0.304 -2.467 1.00 96.44 108 VAL A C 1
ATOM 811 O O . VAL A 1 108 ? 0.058 -0.687 -3.191 1.00 96.44 108 VAL A O 1
ATOM 814 N N . CYS A 1 109 ? 0.632 1.467 -2.886 1.00 96.00 109 CYS A N 1
ATOM 815 C CA . CYS A 1 109 ? 1.083 1.713 -4.248 1.00 96.00 109 CYS A CA 1
ATOM 816 C C . CYS A 1 109 ? 2.499 1.141 -4.442 1.00 96.00 109 CYS A C 1
ATOM 818 O O . CYS A 1 109 ? 3.438 1.544 -3.750 1.00 96.00 109 CYS A O 1
ATOM 820 N N . VAL A 1 110 ? 2.666 0.216 -5.390 1.00 93.00 110 VAL A N 1
ATOM 821 C CA . VAL A 1 110 ? 3.946 -0.451 -5.685 1.00 93.00 110 VAL A CA 1
ATOM 822 C C . VAL A 1 110 ? 4.119 -0.691 -7.188 1.00 93.00 110 VAL A C 1
ATOM 824 O O . VAL A 1 110 ? 3.147 -0.813 -7.924 1.00 93.00 110 VAL A O 1
ATOM 827 N N . ASN A 1 111 ? 5.363 -0.799 -7.650 1.00 90.88 111 ASN A N 1
ATOM 828 C CA . ASN A 1 111 ? 5.696 -1.308 -8.991 1.00 90.88 111 ASN A CA 1
ATOM 829 C C . ASN A 1 111 ? 6.246 -2.738 -8.940 1.00 90.88 111 ASN A C 1
ATOM 831 O O . ASN A 1 111 ? 6.322 -3.414 -9.964 1.00 90.88 111 ASN A O 1
ATOM 835 N N . ALA A 1 112 ? 6.675 -3.201 -7.763 1.00 87.12 112 ALA A N 1
ATOM 836 C CA . ALA A 1 112 ? 7.158 -4.560 -7.570 1.00 87.12 112 ALA A CA 1
ATOM 83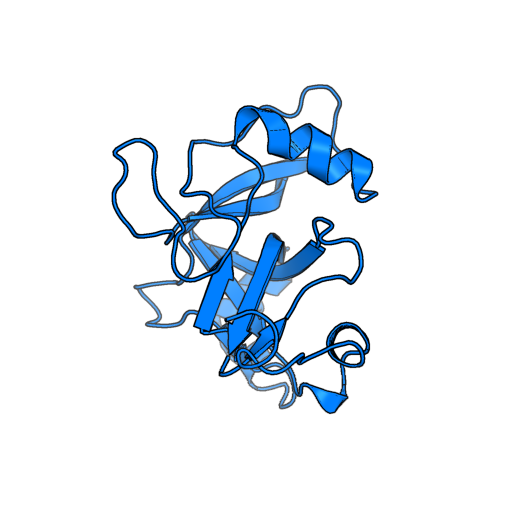7 C C . ALA A 1 112 ? 7.057 -4.995 -6.109 1.00 87.12 112 ALA A C 1
ATOM 839 O O . ALA A 1 112 ? 7.192 -4.176 -5.197 1.00 87.12 112 ALA A O 1
ATOM 840 N N . PHE A 1 113 ? 6.963 -6.303 -5.887 1.00 86.06 113 PHE A N 1
ATOM 841 C CA . PHE A 1 113 ? 7.294 -6.914 -4.603 1.00 86.06 113 PHE A CA 1
ATOM 842 C C . PHE A 1 113 ? 8.123 -8.183 -4.773 1.00 86.06 113 PHE A C 1
ATOM 844 O O . PHE A 1 113 ? 8.222 -8.710 -5.877 1.00 86.06 113 PHE A O 1
ATOM 851 N N . ALA A 1 114 ? 8.767 -8.658 -3.707 1.00 79.62 114 ALA A N 1
ATOM 852 C CA . ALA A 1 114 ? 9.601 -9.850 -3.761 1.00 79.62 114 ALA A CA 1
ATOM 853 C C . ALA A 1 114 ? 9.423 -10.797 -2.567 1.00 79.62 114 ALA A C 1
ATOM 855 O O . ALA A 1 114 ? 9.455 -10.379 -1.406 1.00 79.62 114 ALA A O 1
ATOM 856 N N . GLU A 1 115 ? 9.356 -12.089 -2.890 1.00 69.25 115 GLU A N 1
ATOM 857 C CA . GLU A 1 115 ? 9.322 -13.242 -1.982 1.00 69.25 115 GLU A CA 1
ATOM 858 C C . GLU A 1 115 ? 10.052 -14.416 -2.649 1.00 69.25 115 GLU A C 1
ATOM 860 O O . GLU A 1 115 ? 9.458 -15.190 -3.393 1.00 69.25 115 GLU A O 1
ATOM 865 N N . GLY A 1 116 ? 11.379 -14.482 -2.509 1.00 69.44 116 GLY A N 1
ATOM 866 C CA . GLY A 1 116 ? 12.230 -15.384 -3.308 1.00 69.44 116 GLY A CA 1
ATOM 867 C C . GLY A 1 116 ? 12.314 -15.007 -4.799 1.00 69.44 116 GLY A C 1
ATOM 868 O O . GLY A 1 116 ? 13.394 -15.026 -5.378 1.00 69.44 116 GLY A O 1
ATOM 869 N N . ILE A 1 117 ? 11.206 -14.551 -5.381 1.00 71.38 117 ILE A N 1
ATOM 870 C CA . ILE A 1 117 ? 11.010 -14.125 -6.764 1.00 71.38 117 ILE A CA 1
ATOM 871 C C . ILE A 1 117 ? 10.431 -12.706 -6.758 1.00 71.38 117 ILE A C 1
ATOM 873 O O . ILE A 1 117 ? 9.718 -12.328 -5.829 1.00 71.38 117 ILE A O 1
ATOM 877 N N . THR A 1 118 ? 10.761 -11.898 -7.769 1.00 76.75 118 THR A N 1
ATOM 878 C CA . THR A 1 118 ? 10.180 -10.556 -7.932 1.00 76.75 118 THR A CA 1
ATOM 879 C C . THR A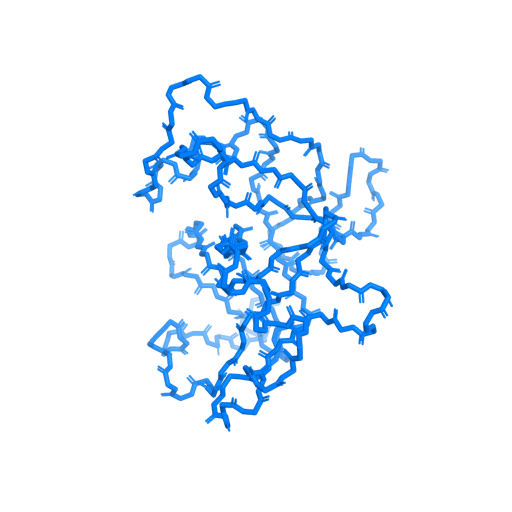 1 118 ? 8.905 -10.630 -8.767 1.00 76.75 118 THR A C 1
ATOM 881 O O . THR A 1 118 ? 8.942 -11.138 -9.879 1.00 76.75 118 THR A O 1
ATOM 884 N N . CYS A 1 119 ? 7.811 -10.082 -8.246 1.00 78.75 119 CYS A N 1
ATOM 885 C CA . CYS A 1 119 ? 6.505 -9.994 -8.894 1.00 78.75 119 CYS A CA 1
ATOM 886 C C . CYS A 1 119 ? 6.246 -8.549 -9.341 1.00 78.75 119 CYS A C 1
ATOM 888 O O . CYS A 1 119 ? 6.479 -7.618 -8.559 1.00 78.75 119 CYS A O 1
ATOM 890 N N . ARG A 1 120 ? 5.784 -8.359 -10.584 1.00 80.69 120 ARG A N 1
ATOM 891 C CA . ARG A 1 120 ? 5.486 -7.054 -11.209 1.00 80.69 120 ARG A CA 1
ATOM 892 C C . ARG A 1 120 ? 4.362 -7.196 -12.225 1.00 80.69 120 ARG A C 1
ATOM 894 O O . ARG A 1 120 ? 4.106 -8.297 -12.697 1.00 80.69 120 ARG A O 1
ATOM 901 N N . GLN A 1 121 ? 3.746 -6.082 -12.607 1.00 77.31 121 GLN A N 1
ATOM 902 C CA . GLN A 1 121 ? 2.900 -6.066 -13.798 1.00 77.31 121 GLN A CA 1
ATOM 903 C C . GLN A 1 121 ? 3.755 -6.141 -15.079 1.00 77.31 121 GLN A C 1
ATOM 905 O O . GLN A 1 121 ? 4.847 -5.572 -15.095 1.00 77.31 121 GLN A O 1
ATOM 910 N N . PRO A 1 122 ? 3.268 -6.758 -16.175 1.00 74.12 122 PRO A N 1
ATOM 911 C CA . PRO A 1 122 ? 4.008 -6.869 -17.442 1.00 74.12 122 PRO A CA 1
ATOM 912 C C . PRO A 1 122 ? 4.424 -5.534 -18.061 1.00 74.12 122 PRO A C 1
ATOM 914 O O . PRO A 1 122 ? 5.438 -5.454 -18.745 1.00 74.12 122 PRO A O 1
ATOM 917 N N . SER A 1 123 ? 3.631 -4.488 -17.830 1.00 79.50 123 SER A N 1
ATOM 918 C CA . SER A 1 123 ? 3.894 -3.124 -18.292 1.00 79.50 123 SER A CA 1
ATOM 919 C C . SER A 1 123 ? 4.865 -2.349 -17.392 1.00 79.50 123 SER A C 1
ATOM 921 O O . SER A 1 123 ? 5.090 -1.167 -17.639 1.00 79.50 123 SER A O 1
ATOM 923 N N . ASP A 1 124 ? 5.374 -2.967 -16.316 1.00 75.12 124 ASP A N 1
ATOM 924 C CA . ASP A 1 124 ? 6.050 -2.297 -15.192 1.00 75.12 124 ASP A CA 1
ATOM 925 C C . ASP A 1 124 ? 5.210 -1.152 -14.567 1.00 75.12 124 ASP A C 1
ATOM 927 O O . ASP A 1 124 ? 5.729 -0.251 -13.896 1.00 75.12 124 ASP A O 1
ATOM 931 N N . GLY A 1 125 ? 3.887 -1.199 -14.772 1.00 85.31 125 GLY A N 1
ATOM 932 C CA . GLY A 1 125 ? 2.924 -0.229 -14.263 1.00 85.31 125 GLY A CA 1
ATOM 933 C C . GLY A 1 125 ? 2.786 -0.235 -12.740 1.00 85.31 125 GLY A C 1
ATOM 934 O O . GLY A 1 125 ? 3.218 -1.157 -12.042 1.00 85.31 125 GLY A O 1
ATOM 935 N N . LEU A 1 126 ? 2.179 0.832 -12.219 1.00 91.50 126 LEU A N 1
ATOM 936 C CA . LEU A 1 126 ? 1.812 0.921 -10.812 1.00 91.50 126 LEU A CA 1
ATOM 937 C C . LEU A 1 126 ? 0.632 -0.018 -10.528 1.00 91.50 126 LEU A C 1
ATOM 939 O O . LEU A 1 126 ? -0.365 -0.027 -11.248 1.00 91.50 126 LEU A O 1
ATOM 943 N N . PHE A 1 127 ? 0.728 -0.770 -9.438 1.00 91.12 127 PHE A N 1
ATOM 944 C CA . PHE A 1 127 ? -0.349 -1.607 -8.929 1.00 91.12 127 PHE A CA 1
ATOM 945 C C . PHE A 1 127 ? -0.493 -1.476 -7.419 1.00 91.12 127 PHE A C 1
ATOM 947 O O . PHE A 1 127 ? 0.277 -0.779 -6.753 1.00 91.12 127 PHE A O 1
ATOM 954 N N . PHE A 1 128 ? -1.518 -2.136 -6.883 1.00 93.19 128 PHE A N 1
ATOM 955 C CA . PHE A 1 128 ? -1.958 -1.926 -5.514 1.00 93.19 128 PHE A CA 1
ATOM 956 C C . PHE A 1 128 ? -2.009 -3.235 -4.736 1.00 93.19 128 PHE A C 1
ATOM 958 O O . PHE A 1 128 ? -2.618 -4.209 -5.180 1.00 93.19 128 PHE A O 1
ATOM 965 N N . LEU A 1 129 ? -1.395 -3.243 -3.555 1.00 93.06 129 LEU A N 1
ATOM 966 C CA . LEU A 1 129 ? -1.533 -4.330 -2.590 1.00 93.06 129 LEU A CA 1
ATOM 967 C C . LEU A 1 129 ? -2.618 -3.963 -1.578 1.00 93.06 129 LEU A C 1
ATOM 969 O O . LEU A 1 129 ? -2.575 -2.885 -0.985 1.00 93.06 129 LEU A O 1
ATOM 973 N N . ALA A 1 130 ? -3.582 -4.858 -1.372 1.00 94.00 130 ALA A N 1
ATOM 974 C CA . ALA A 1 130 ? -4.622 -4.663 -0.370 1.00 94.00 130 ALA A CA 1
ATOM 975 C C . ALA A 1 130 ? -4.010 -4.643 1.039 1.00 94.00 130 ALA A C 1
ATOM 977 O O . ALA A 1 130 ? -3.162 -5.475 1.369 1.00 94.00 130 ALA A O 1
ATOM 978 N N . ALA A 1 131 ? -4.435 -3.696 1.871 1.00 96.44 131 ALA A N 1
ATOM 979 C CA . ALA A 1 131 ? -3.877 -3.494 3.199 1.00 96.44 131 ALA A CA 1
ATOM 980 C C . ALA A 1 131 ? -4.909 -2.939 4.192 1.00 96.44 131 ALA A C 1
ATOM 982 O O . ALA A 1 131 ? -5.997 -2.475 3.831 1.00 96.44 131 ALA A O 1
ATOM 983 N N . LEU A 1 132 ? -4.541 -2.987 5.471 1.00 96.19 132 LEU A N 1
ATOM 984 C CA . LEU A 1 132 ? -5.200 -2.251 6.548 1.00 96.19 132 LEU A CA 1
ATOM 985 C C . LEU A 1 132 ? -4.225 -1.234 7.124 1.00 96.19 132 LEU A C 1
ATOM 987 O O . LEU A 1 132 ? -3.031 -1.525 7.218 1.00 96.19 132 LEU A O 1
ATOM 991 N N . TYR A 1 133 ? -4.733 -0.085 7.564 1.00 95.56 133 TYR A N 1
ATOM 992 C CA . TYR A 1 133 ? -3.910 0.948 8.190 1.00 95.56 133 TYR A CA 1
ATOM 993 C C . TYR A 1 133 ? -4.360 1.292 9.609 1.00 95.56 133 TYR A C 1
ATOM 995 O O . TYR A 1 133 ? -5.531 1.184 9.976 1.00 95.56 133 TYR A O 1
ATOM 1003 N N . LEU A 1 134 ? -3.399 1.702 10.430 1.00 92.94 134 LEU A N 1
ATOM 1004 C CA . LEU A 1 134 ? -3.595 2.133 11.806 1.00 92.94 134 LEU A CA 1
ATOM 1005 C C . LEU A 1 134 ? -2.412 3.004 12.235 1.00 92.94 134 LEU A C 1
ATOM 1007 O O . LEU A 1 134 ? -1.267 2.591 12.091 1.00 92.94 134 LEU A O 1
ATOM 1011 N N . ASN A 1 135 ? -2.688 4.172 12.822 1.00 89.88 135 ASN A N 1
ATOM 1012 C CA . ASN A 1 135 ? -1.680 5.046 13.441 1.00 89.88 135 ASN A CA 1
ATOM 1013 C C . ASN A 1 135 ? -0.483 5.379 12.521 1.00 89.88 135 ASN A C 1
ATOM 1015 O O . ASN A 1 135 ? 0.662 5.308 12.954 1.00 89.88 135 ASN A O 1
ATOM 1019 N N . GLY A 1 136 ? -0.741 5.705 11.249 1.00 91.44 136 GLY A N 1
ATOM 1020 C CA . GLY A 1 136 ? 0.310 6.044 10.278 1.00 91.44 136 GLY A CA 1
ATOM 1021 C C . GLY A 1 136 ? 1.123 4.851 9.760 1.00 91.44 136 GLY A C 1
ATOM 1022 O O . GLY A 1 136 ? 2.088 5.050 9.027 1.00 91.44 136 GLY A O 1
ATOM 1023 N N . ALA A 1 137 ? 0.733 3.623 10.108 1.00 95.12 137 ALA A N 1
ATOM 1024 C CA . ALA A 1 137 ? 1.333 2.390 9.618 1.00 95.12 137 ALA A CA 1
ATOM 1025 C C . ALA A 1 137 ? 0.304 1.505 8.903 1.00 95.12 137 ALA A C 1
ATOM 1027 O O . ALA A 1 137 ? -0.902 1.628 9.132 1.00 95.12 137 ALA A O 1
ATOM 1028 N N . PHE A 1 138 ? 0.771 0.575 8.074 1.00 96.00 138 PHE A N 1
ATOM 1029 C CA . PHE A 1 138 ? -0.063 -0.386 7.362 1.00 96.00 138 PHE A CA 1
ATOM 1030 C C . PHE A 1 138 ? 0.482 -1.813 7.434 1.00 96.00 138 PHE A C 1
ATOM 1032 O O . PHE A 1 138 ? 1.667 -2.052 7.672 1.00 96.00 138 PHE A O 1
ATOM 1039 N N . VAL A 1 139 ? -0.405 -2.774 7.192 1.00 94.94 139 VAL A N 1
ATOM 1040 C CA . VAL A 1 139 ? -0.092 -4.202 7.060 1.00 94.94 139 VAL A CA 1
ATOM 1041 C C . VAL A 1 139 ? -0.743 -4.747 5.800 1.00 94.94 139 VAL A C 1
ATOM 1043 O O . VAL A 1 139 ? -1.900 -4.442 5.509 1.00 94.94 139 VAL A O 1
ATOM 1046 N N . ILE A 1 140 ? 0.007 -5.542 5.043 1.00 94.62 140 ILE A N 1
ATOM 1047 C CA . ILE A 1 140 ? -0.444 -6.070 3.752 1.00 94.62 140 ILE A CA 1
ATOM 1048 C C . ILE A 1 140 ? -1.299 -7.316 3.981 1.00 94.62 140 ILE A C 1
ATOM 1050 O O . ILE A 1 140 ? -0.897 -8.225 4.709 1.00 94.62 140 ILE A O 1
ATOM 1054 N N . LEU A 1 141 ? -2.451 -7.384 3.325 1.00 92.50 141 LEU A N 1
ATOM 1055 C CA . LEU A 1 141 ? -3.273 -8.587 3.266 1.00 92.50 141 LEU A CA 1
ATOM 1056 C C . LEU A 1 141 ? -2.651 -9.568 2.268 1.00 92.50 141 LEU A C 1
ATOM 1058 O O . LEU A 1 141 ? -2.319 -9.206 1.139 1.00 92.50 141 LEU A O 1
ATOM 1062 N N . THR A 1 142 ? -2.460 -10.810 2.695 1.00 90.06 142 THR A N 1
ATOM 1063 C CA . THR A 1 142 ? -1.811 -11.869 1.917 1.00 90.06 142 THR A CA 1
ATOM 1064 C C . THR A 1 142 ? -2.699 -13.103 1.853 1.00 90.06 142 THR A C 1
ATOM 1066 O O . THR A 1 142 ? -3.466 -13.383 2.769 1.00 90.06 142 THR A O 1
ATOM 1069 N N . THR A 1 143 ? -2.588 -13.833 0.757 1.00 86.69 143 THR A N 1
ATOM 1070 C CA . THR A 1 143 ? -3.352 -15.044 0.440 1.00 86.69 143 THR A CA 1
ATOM 1071 C C . THR A 1 143 ? -2.428 -15.990 -0.323 1.00 86.69 143 THR A C 1
ATOM 1073 O O . THR A 1 143 ? -1.305 -15.614 -0.691 1.00 86.69 143 THR A O 1
ATOM 1076 N N . ASP A 1 144 ? -2.883 -17.213 -0.532 1.00 82.69 144 ASP A N 1
ATOM 1077 C CA . ASP A 1 144 ? -2.266 -18.227 -1.358 1.00 82.69 144 ASP A CA 1
ATOM 1078 C C . ASP A 1 144 ? -2.059 -17.689 -2.776 1.00 82.69 144 ASP A C 1
ATOM 1080 O O . ASP A 1 144 ? -2.964 -17.147 -3.420 1.00 82.69 144 ASP A O 1
ATOM 1084 N N . SER A 1 145 ? -0.832 -17.838 -3.270 1.00 76.88 145 SER A N 1
ATOM 1085 C CA . SER A 1 145 ? -0.431 -17.362 -4.590 1.00 76.88 145 SER A CA 1
ATOM 1086 C C . SER A 1 145 ? -1.252 -17.986 -5.718 1.00 76.88 145 SER A C 1
ATOM 1088 O O . SER A 1 145 ? -1.438 -17.353 -6.757 1.00 76.88 145 SER A O 1
ATOM 1090 N N . THR A 1 146 ? -1.791 -19.189 -5.514 1.00 74.00 146 THR A N 1
ATOM 1091 C CA . THR A 1 146 ? -2.641 -19.890 -6.487 1.00 74.00 146 THR A CA 1
ATOM 1092 C C . THR A 1 146 ? -4.025 -19.259 -6.652 1.00 74.00 146 THR A C 1
ATOM 1094 O O . THR A 1 146 ? -4.710 -19.530 -7.638 1.00 74.00 146 THR A O 1
ATOM 1097 N N . ARG A 1 147 ? -4.443 -18.392 -5.721 1.00 66.44 147 ARG A N 1
ATOM 1098 C CA . ARG A 1 147 ? -5.763 -17.742 -5.722 1.00 66.44 147 ARG A CA 1
ATOM 1099 C C . ARG A 1 147 ? -5.774 -16.375 -6.409 1.00 66.44 147 ARG A C 1
ATOM 1101 O O . ARG A 1 147 ? -6.846 -15.791 -6.561 1.00 66.44 147 ARG A O 1
ATOM 1108 N N . VAL A 1 148 ? -4.618 -15.854 -6.838 1.00 62.56 148 VAL A N 1
ATOM 1109 C CA . VAL A 1 148 ? -4.498 -14.502 -7.411 1.00 62.56 148 VAL A CA 1
ATOM 1110 C C . VAL A 1 148 ? -3.948 -14.545 -8.847 1.00 62.56 148 VAL A C 1
ATOM 1112 O O . VAL A 1 148 ? -2.782 -14.886 -9.044 1.00 62.56 148 VAL A O 1
ATOM 1115 N N . PRO A 1 149 ? -4.723 -14.105 -9.862 1.00 55.75 149 PRO A N 1
ATOM 1116 C CA . PRO A 1 149 ? -4.284 -14.084 -11.264 1.00 55.75 149 PRO A CA 1
ATOM 1117 C C . PRO A 1 149 ? -3.043 -13.218 -11.541 1.00 55.75 149 PRO A C 1
ATOM 1119 O O . PRO A 1 149 ? -2.307 -13.495 -12.482 1.00 55.75 149 PRO A O 1
ATOM 1122 N N . LEU A 1 150 ? -2.775 -12.197 -10.711 1.00 51.53 150 LEU A N 1
ATOM 1123 C CA . LEU A 1 150 ? -1.619 -11.287 -10.834 1.00 51.53 150 LEU A CA 1
ATOM 1124 C C . LEU A 1 150 ? -0.251 -11.992 -10.750 1.00 51.53 150 LEU A C 1
ATOM 1126 O O . LEU A 1 150 ? 0.758 -11.377 -11.076 1.00 51.53 150 LEU A O 1
ATOM 1130 N N . LEU A 1 151 ? -0.206 -13.254 -10.312 1.00 50.00 151 LEU A N 1
ATOM 1131 C CA . LEU A 1 151 ? 1.017 -14.054 -10.186 1.00 50.00 151 LEU A CA 1
ATOM 1132 C C . LEU A 1 151 ? 1.226 -15.048 -11.339 1.00 50.00 151 LEU A C 1
ATOM 1134 O O . LEU A 1 151 ? 2.264 -15.706 -11.390 1.00 50.00 151 LEU A O 1
ATOM 1138 N N . ALA A 1 152 ? 0.266 -15.164 -12.263 1.00 40.91 152 ALA A N 1
ATOM 1139 C CA . ALA A 1 152 ? 0.340 -16.118 -13.369 1.00 40.91 152 ALA A CA 1
ATOM 1140 C C . ALA A 1 152 ? 1.352 -15.707 -14.460 1.00 40.91 152 ALA A C 1
ATOM 1142 O O . ALA A 1 152 ? 1.794 -16.552 -15.235 1.00 40.91 152 ALA A O 1
ATOM 1143 N N . GLU A 1 153 ? 1.781 -14.440 -14.497 1.00 40.94 153 GLU A N 1
ATOM 1144 C CA . GLU A 1 153 ? 2.795 -13.947 -15.432 1.00 40.94 153 GLU A CA 1
ATOM 1145 C C . GLU A 1 153 ? 4.112 -13.596 -14.714 1.00 40.94 153 GLU A C 1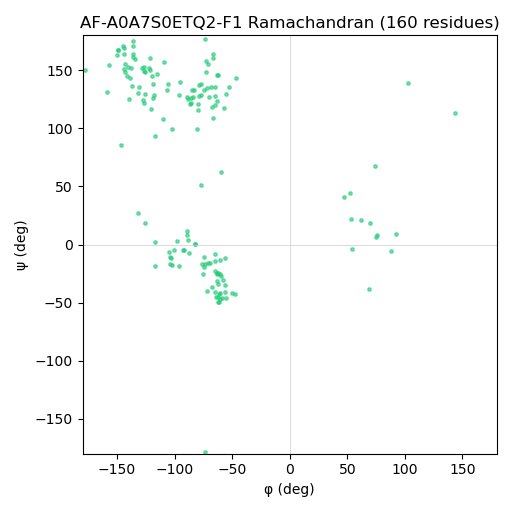
ATOM 1147 O O . GLU A 1 153 ? 4.251 -12.562 -14.071 1.00 40.94 153 GLU A O 1
ATOM 1152 N N . ARG A 1 154 ? 5.132 -14.436 -14.930 1.00 45.03 154 ARG A N 1
ATOM 1153 C CA . ARG A 1 154 ? 6.564 -14.069 -14.916 1.00 45.03 154 ARG A CA 1
ATOM 1154 C C . ARG A 1 154 ? 7.226 -13.807 -13.562 1.00 45.03 154 ARG A C 1
ATOM 1156 O O . ARG A 1 154 ? 7.869 -12.788 -13.324 1.00 45.03 154 ARG A O 1
ATOM 1163 N N . ALA A 1 155 ? 7.325 -14.888 -12.805 1.00 40.94 155 ALA A N 1
ATOM 1164 C CA . ALA A 1 155 ? 8.585 -15.286 -12.191 1.00 40.94 155 ALA A CA 1
ATOM 1165 C C . ALA A 1 155 ? 9.682 -15.553 -13.255 1.00 40.94 155 ALA A C 1
ATOM 1167 O O . ALA A 1 155 ? 10.134 -16.687 -13.396 1.00 40.94 155 ALA A O 1
ATOM 1168 N N . ALA A 1 156 ? 10.096 -14.561 -14.053 1.00 41.72 156 ALA A N 1
ATOM 1169 C CA . ALA A 1 156 ? 11.321 -14.733 -14.835 1.00 41.72 156 ALA A CA 1
ATOM 1170 C C . ALA A 1 156 ? 12.472 -14.881 -13.833 1.00 41.72 156 ALA A C 1
ATOM 1172 O O . ALA A 1 156 ? 12.635 -14.051 -12.929 1.00 41.72 156 ALA A O 1
ATOM 1173 N N . SER A 1 157 ? 13.206 -15.989 -13.933 1.00 42.66 157 SER A N 1
ATOM 1174 C CA . SER A 1 157 ? 14.338 -16.262 -13.055 1.00 42.66 157 SER A CA 1
ATOM 1175 C C . SER A 1 157 ? 15.287 -15.068 -13.080 1.00 42.66 157 SER A C 1
ATOM 1177 O O . SER A 1 157 ? 15.629 -14.549 -14.141 1.00 42.66 157 SER A O 1
ATOM 1179 N N . GLN A 1 158 ? 15.764 -14.656 -11.906 1.00 41.91 158 GLN A N 1
ATOM 1180 C CA . GLN A 1 158 ? 16.755 -13.587 -11.760 1.00 41.91 158 GLN A CA 1
ATOM 1181 C C . GLN A 1 158 ? 18.053 -13.866 -12.557 1.00 41.91 158 GLN A C 1
ATOM 1183 O O . GLN A 1 158 ? 18.871 -12.966 -12.709 1.00 41.91 158 GLN A O 1
ATOM 1188 N N . ALA A 1 159 ? 18.226 -15.093 -13.069 1.00 41.06 159 ALA A N 1
ATOM 1189 C CA . ALA A 1 159 ? 19.326 -15.526 -13.920 1.00 41.06 159 ALA A CA 1
ATOM 1190 C C . ALA A 1 159 ? 19.269 -15.018 -15.376 1.00 41.06 159 ALA A C 1
ATOM 1192 O O . ALA A 1 159 ? 20.302 -15.020 -16.033 1.00 41.06 159 ALA A O 1
ATOM 1193 N N . GLU A 1 160 ? 18.118 -14.579 -15.898 1.00 37.84 160 GLU A N 1
ATOM 1194 C CA . GLU A 1 160 ? 18.009 -14.189 -17.321 1.00 37.84 160 GLU A CA 1
ATOM 1195 C C . GLU A 1 160 ? 18.380 -12.723 -17.608 1.00 37.84 160 GLU A C 1
ATOM 1197 O O . GLU A 1 160 ? 18.465 -12.313 -18.765 1.00 37.84 160 GLU A O 1
ATOM 1202 N N . HIS A 1 161 ? 18.619 -11.919 -16.569 1.00 35.66 161 HIS A N 1
ATOM 1203 C CA . HIS A 1 161 ? 18.925 -10.486 -16.696 1.00 35.66 161 HIS A CA 1
ATOM 1204 C C . HIS A 1 161 ? 20.153 -10.056 -15.875 1.00 35.66 161 HIS A C 1
ATOM 1206 O O . HIS A 1 161 ? 20.217 -8.910 -15.422 1.00 35.66 161 HIS A O 1
ATOM 1212 N N . GLY A 1 162 ? 21.081 -10.992 -15.642 1.00 34.56 162 GLY A N 1
ATOM 1213 C CA . GLY A 1 162 ? 22.407 -10.731 -15.069 1.00 34.56 162 GLY A CA 1
ATOM 1214 C C . GLY A 1 162 ? 23.381 -10.178 -16.096 1.00 34.56 162 GLY A C 1
ATOM 1215 O O . GLY A 1 162 ? 23.360 -10.681 -17.239 1.00 34.56 162 GLY A O 1
#

Nearest PDB structures (foldseek):
  5ko9-assembly1_A  TM=5.674E-01  e=5.313E-05  Homo sapiens
  6kbu-assembly1_B  TM=6.109E-01  e=1.765E-03  Escherichia coli
  7fj1-assembly1_q  TM=4.468E-01  e=7.198E+00  Suid alphaherpesvirus 1
  7ebd-assembly1_B  TM=3.902E-01  e=9.128E+00  Prevotella corporis
  8rvp-assembly1_7  TM=3.255E-01  e=6.024E+00  Saccharomyces cerevisiae